Protein AF-D7C7J9-F1 (afdb_monomer)

Nearest PDB structures (foldseek):
  2nsf-assembly1_A  TM=8.627E-01  e=2.960E-06  Corynebacterium glutamicum
  2nsg-assembly1_A  TM=8.590E-01  e=4.377E-06  Corynebacterium glutamicum
  5vrq-assembly1_A-2  TM=4.023E-01  e=9.629E+00  Legionella pneumophila subsp. pneumophila str. Philadelphia 1

Structure (mmCIF, N/CA/C/O backbone):
data_AF-D7C7J9-F1
#
_entry.id   AF-D7C7J9-F1
#
loop_
_atom_site.group_PDB
_atom_site.id
_atom_site.type_symbol
_atom_site.label_atom_id
_atom_site.label_alt_id
_atom_site.label_comp_id
_atom_site.label_asym_id
_atom_site.label_entity_id
_atom_site.label_seq_id
_atom_site.pdbx_PDB_ins_code
_atom_site.Cartn_x
_atom_site.Cartn_y
_atom_site.Cartn_z
_atom_site.occupancy
_atom_site.B_iso_or_equiv
_atom_site.auth_seq_id
_atom_site.auth_comp_id
_atom_site.auth_asym_id
_atom_site.auth_atom_id
_atom_site.pdbx_PDB_model_num
ATOM 1 N N . MET A 1 1 ? 8.720 -6.910 -25.011 1.00 80.75 1 MET A N 1
ATOM 2 C CA . MET A 1 1 ? 10.086 -6.648 -24.508 1.00 80.75 1 MET A CA 1
ATOM 3 C C . MET A 1 1 ? 10.869 -7.947 -24.548 1.00 80.75 1 MET A C 1
ATOM 5 O O . MET A 1 1 ? 10.289 -8.956 -24.161 1.00 80.75 1 MET A O 1
ATOM 9 N N . PRO A 1 2 ? 12.127 -7.941 -25.012 1.00 95.12 2 PRO A N 1
ATOM 10 C CA . PRO A 1 2 ? 13.009 -9.102 -24.898 1.00 95.12 2 PRO A CA 1
ATOM 11 C C . PRO A 1 2 ? 13.192 -9.517 -23.431 1.00 95.12 2 PRO A C 1
ATOM 13 O O . PRO A 1 2 ? 13.269 -8.648 -22.556 1.00 95.12 2 PRO A O 1
ATOM 16 N N . THR A 1 3 ? 13.232 -10.823 -23.157 1.00 94.94 3 THR A N 1
ATOM 17 C CA . THR A 1 3 ? 13.229 -11.384 -21.793 1.00 94.94 3 THR A CA 1
ATOM 18 C C . THR A 1 3 ? 14.372 -10.834 -20.939 1.00 94.94 3 THR A C 1
ATOM 20 O O . THR A 1 3 ? 14.172 -10.448 -19.788 1.00 94.94 3 THR A O 1
ATOM 23 N N . GLU A 1 4 ? 15.556 -10.708 -21.529 1.00 96.81 4 GLU A N 1
ATOM 24 C CA . GLU A 1 4 ? 16.781 -10.215 -20.903 1.00 96.81 4 GLU A CA 1
ATOM 25 C C . GLU A 1 4 ? 16.741 -8.721 -20.550 1.00 96.81 4 GLU A C 1
ATOM 27 O O . GLU A 1 4 ? 17.564 -8.241 -19.771 1.00 96.81 4 GLU A O 1
ATOM 32 N N . ARG A 1 5 ? 15.784 -7.964 -21.100 1.00 97.31 5 ARG A N 1
ATOM 33 C CA . ARG A 1 5 ? 15.654 -6.524 -20.841 1.00 97.31 5 ARG A CA 1
ATOM 34 C C . ARG A 1 5 ? 14.745 -6.207 -19.661 1.00 97.31 5 ARG A C 1
ATOM 36 O O . ARG A 1 5 ? 14.853 -5.111 -19.118 1.00 97.31 5 ARG A O 1
ATOM 43 N N . TRP A 1 6 ? 13.907 -7.142 -19.212 1.00 97.25 6 TRP A N 1
ATOM 44 C CA . TRP A 1 6 ? 13.019 -6.922 -18.065 1.00 97.25 6 TRP A CA 1
ATOM 45 C C . TRP A 1 6 ? 13.733 -6.509 -16.767 1.00 97.25 6 TRP A C 1
ATOM 47 O O . TRP A 1 6 ? 13.209 -5.628 -16.082 1.00 97.25 6 TRP A O 1
ATOM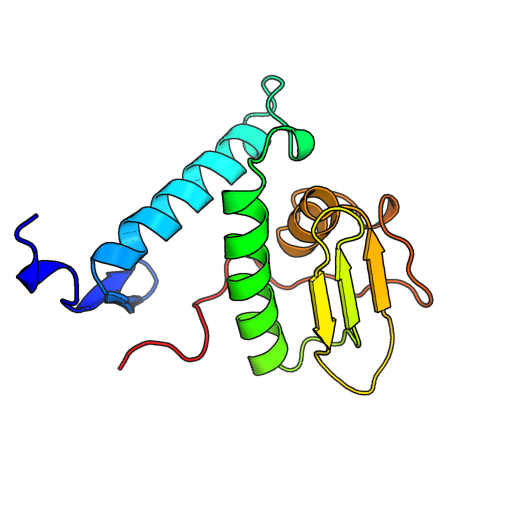 57 N N . PRO A 1 7 ? 14.919 -7.052 -16.424 1.00 96.75 7 PRO A N 1
ATOM 58 C CA . PRO A 1 7 ? 15.663 -6.634 -15.234 1.00 96.75 7 PRO A CA 1
ATOM 59 C C . PRO A 1 7 ? 16.355 -5.266 -15.355 1.00 96.75 7 PRO A C 1
ATOM 61 O O . PRO A 1 7 ? 16.895 -4.778 -14.367 1.00 96.75 7 PRO A O 1
ATOM 64 N N . THR A 1 8 ? 16.376 -4.642 -16.541 1.00 97.19 8 THR A N 1
ATOM 65 C CA . THR A 1 8 ? 17.080 -3.365 -16.755 1.00 97.19 8 THR A CA 1
ATOM 66 C C . THR A 1 8 ? 16.480 -2.272 -15.874 1.00 97.19 8 THR A C 1
ATOM 68 O O . THR A 1 8 ? 15.268 -2.061 -15.901 1.00 97.19 8 THR A O 1
ATOM 71 N N . LEU A 1 9 ? 17.324 -1.559 -15.122 1.00 97.12 9 LEU A N 1
ATOM 72 C CA . LEU A 1 9 ? 16.886 -0.445 -14.286 1.00 97.12 9 LEU A CA 1
ATOM 73 C C . LEU A 1 9 ? 16.497 0.767 -15.140 1.00 97.12 9 LEU A C 1
ATOM 75 O O . LEU A 1 9 ? 17.309 1.287 -15.906 1.00 97.12 9 LEU A O 1
ATOM 79 N N . VAL A 1 10 ? 15.273 1.241 -14.944 1.00 96.25 10 VAL A N 1
ATOM 80 C CA . VAL A 1 10 ? 14.710 2.467 -15.514 1.00 96.25 10 VAL A CA 1
ATOM 81 C C . VAL A 1 10 ? 14.408 3.466 -14.398 1.00 96.25 10 VAL A C 1
ATOM 83 O O . VAL A 1 10 ? 14.315 3.089 -13.230 1.00 96.25 10 VAL A O 1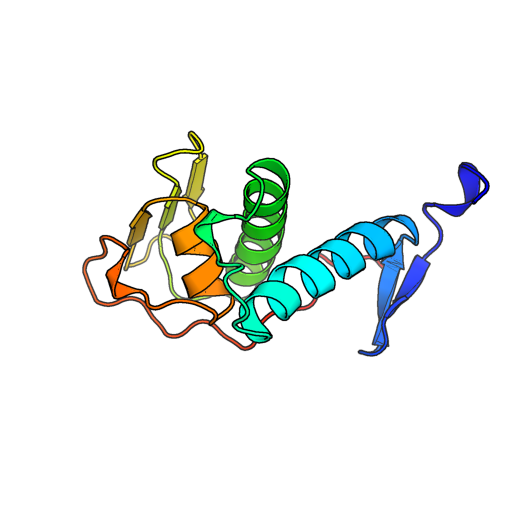
ATOM 86 N N . THR A 1 11 ? 14.266 4.741 -14.749 1.00 95.62 11 THR A N 1
ATOM 87 C CA . THR A 1 11 ? 14.033 5.826 -13.786 1.00 95.62 11 THR A CA 1
ATOM 88 C C . THR A 1 11 ? 12.554 6.200 -13.763 1.00 95.62 11 THR A C 1
ATOM 90 O O . THR A 1 11 ? 11.975 6.532 -14.798 1.00 95.62 11 THR A O 1
ATOM 93 N N . ALA A 1 12 ? 11.934 6.148 -12.585 1.00 93.25 12 ALA A N 1
ATOM 94 C CA . ALA A 1 12 ? 10.593 6.672 -12.367 1.00 93.25 12 ALA A CA 1
ATOM 95 C C . ALA A 1 12 ? 10.593 8.205 -12.456 1.00 93.25 12 ALA A C 1
ATOM 97 O O . ALA A 1 12 ? 11.612 8.850 -12.226 1.00 93.25 12 ALA A O 1
ATOM 98 N N . LEU A 1 13 ? 9.427 8.808 -12.706 1.00 90.81 13 LEU A N 1
ATOM 99 C CA . LEU A 1 13 ? 9.289 10.270 -12.769 1.00 90.81 13 LEU A CA 1
ATOM 100 C C . LEU A 1 13 ? 9.794 10.968 -11.491 1.00 90.81 13 LEU A C 1
ATOM 102 O O . LEU A 1 13 ? 10.385 12.037 -11.562 1.00 90.81 13 LEU A O 1
ATOM 106 N N . ALA A 1 14 ? 9.620 10.327 -10.333 1.00 87.44 14 ALA A N 1
ATOM 107 C CA . ALA A 1 14 ? 10.107 10.804 -9.039 1.00 87.44 14 ALA A CA 1
ATOM 108 C C . ALA A 1 14 ? 11.620 10.569 -8.800 1.00 87.44 14 ALA A C 1
ATOM 110 O O . ALA A 1 14 ? 12.093 10.718 -7.678 1.00 87.44 14 ALA A O 1
ATOM 111 N N . GLY A 1 15 ? 12.381 10.161 -9.821 1.00 91.25 15 GLY A N 1
ATOM 112 C CA . GLY A 1 15 ? 13.848 10.086 -9.807 1.00 91.25 15 GLY A CA 1
ATOM 113 C C . GLY A 1 15 ? 14.464 8.784 -9.280 1.00 91.25 15 GLY A C 1
ATOM 114 O O . GLY A 1 15 ? 15.645 8.539 -9.517 1.00 91.25 15 GLY A O 1
ATOM 115 N N . TRP A 1 16 ? 13.699 7.918 -8.612 1.00 91.69 16 TRP A N 1
ATOM 116 C CA . TRP A 1 16 ? 14.187 6.615 -8.141 1.00 91.69 16 TRP A CA 1
ATOM 117 C C . TRP A 1 16 ? 14.177 5.555 -9.253 1.00 91.69 16 TRP A C 1
ATOM 119 O O . TRP A 1 16 ? 13.438 5.664 -10.234 1.00 91.69 16 TRP A O 1
ATOM 129 N N . ARG A 1 17 ? 15.017 4.523 -9.108 1.00 95.00 17 ARG A N 1
ATOM 130 C CA . ARG A 1 17 ? 15.225 3.483 -10.127 1.00 95.00 17 ARG A CA 1
ATOM 131 C C . ARG A 1 17 ? 14.521 2.181 -9.764 1.00 95.00 17 ARG A C 1
ATOM 133 O O . ARG A 1 17 ? 14.423 1.829 -8.592 1.00 95.00 17 ARG A O 1
ATOM 140 N N . HIS A 1 18 ? 14.064 1.456 -10.780 1.00 95.75 18 HIS A N 1
ATOM 141 C CA . HIS A 1 18 ? 13.487 0.120 -10.636 1.00 95.75 18 HIS A CA 1
ATOM 142 C C . HIS A 1 18 ? 13.650 -0.704 -11.915 1.00 95.75 18 HIS A C 1
ATOM 144 O O . HIS A 1 18 ? 13.797 -0.125 -12.991 1.00 95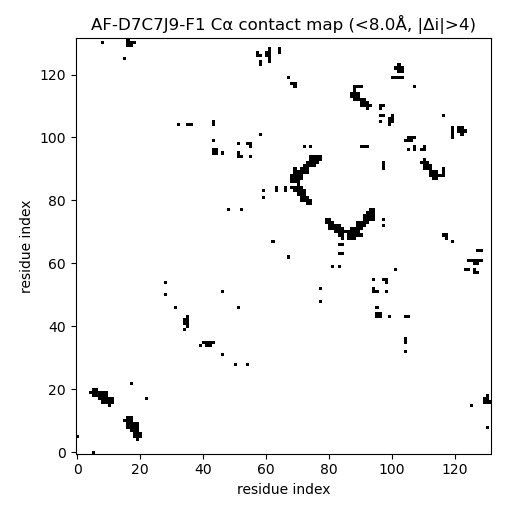.75 18 HIS A O 1
ATOM 150 N N . PRO A 1 19 ? 13.587 -2.042 -11.853 1.00 96.75 19 PRO A N 1
ATOM 151 C CA . PRO A 1 19 ? 13.565 -2.874 -13.046 1.00 96.75 19 PRO A CA 1
ATOM 152 C C . PRO A 1 19 ? 12.385 -2.532 -13.960 1.00 96.75 19 PRO A C 1
ATOM 154 O O . PRO A 1 19 ? 11.291 -2.210 -13.486 1.00 96.75 19 PRO A O 1
ATOM 157 N N . ALA A 1 20 ? 12.571 -2.656 -15.273 1.00 97.38 20 ALA A N 1
ATOM 158 C CA . ALA A 1 20 ? 11.539 -2.364 -16.265 1.00 97.38 20 ALA A CA 1
ATOM 159 C C . ALA A 1 20 ? 10.247 -3.173 -16.044 1.00 97.38 20 ALA A C 1
ATOM 161 O O . ALA A 1 20 ? 9.159 -2.662 -16.311 1.00 97.38 20 ALA A O 1
ATOM 162 N N . TRP A 1 21 ? 10.340 -4.399 -15.512 1.00 96.31 21 TRP A N 1
ATOM 163 C CA . TRP A 1 21 ? 9.160 -5.212 -15.189 1.00 96.31 21 TRP A CA 1
ATOM 164 C C . TRP A 1 21 ? 8.289 -4.587 -14.090 1.00 96.31 21 TRP A C 1
ATOM 166 O O . TRP A 1 21 ? 7.066 -4.719 -14.128 1.00 96.31 21 TRP A O 1
ATOM 176 N N . TYR A 1 22 ? 8.880 -3.833 -13.156 1.00 95.75 22 TYR A N 1
ATOM 177 C CA . TYR A 1 22 ? 8.140 -3.181 -12.071 1.00 95.75 22 TYR A CA 1
ATOM 178 C C . TYR A 1 22 ? 7.252 -2.035 -12.588 1.00 95.75 22 TYR A C 1
ATOM 180 O O . TYR A 1 22 ? 6.266 -1.674 -11.948 1.00 95.75 22 TYR A O 1
ATOM 188 N N . THR A 1 23 ? 7.508 -1.518 -13.798 1.00 96.06 23 THR A N 1
ATOM 189 C CA . THR A 1 23 ? 6.604 -0.569 -14.474 1.00 96.06 23 THR A CA 1
ATOM 190 C C . THR A 1 23 ? 5.191 -1.130 -14.616 1.00 96.06 23 THR A C 1
ATOM 192 O O . THR A 1 23 ? 4.233 -0.382 -14.464 1.00 96.06 23 THR A O 1
ATOM 195 N N . LEU A 1 24 ? 5.040 -2.434 -14.873 1.00 96.44 24 LEU A N 1
ATOM 196 C CA . LEU A 1 24 ? 3.722 -3.057 -15.040 1.00 96.44 24 LEU A CA 1
ATOM 197 C C . LEU A 1 24 ? 2.941 -3.086 -13.725 1.00 96.44 24 LEU A C 1
ATOM 199 O O . LEU A 1 24 ? 1.748 -2.799 -13.699 1.00 96.44 24 LEU A O 1
ATOM 203 N N . HIS A 1 25 ? 3.633 -3.366 -12.625 1.00 96.00 25 HIS A N 1
ATOM 204 C CA . HIS A 1 25 ? 3.073 -3.292 -11.283 1.00 96.00 25 HIS A CA 1
ATOM 205 C C . HIS A 1 25 ? 2.622 -1.871 -10.928 1.00 96.00 25 HIS A C 1
ATOM 207 O O . HIS A 1 25 ? 1.511 -1.676 -10.435 1.00 96.00 25 HIS A O 1
ATOM 213 N N . ARG A 1 26 ? 3.447 -0.868 -11.252 1.00 95.56 26 ARG A N 1
ATOM 214 C CA . ARG A 1 26 ? 3.081 0.545 -11.093 1.00 95.56 26 ARG A CA 1
ATOM 215 C C . ARG A 1 26 ? 1.877 0.916 -11.956 1.00 95.56 26 ARG A C 1
ATOM 217 O O . ARG A 1 26 ? 0.926 1.467 -11.431 1.00 95.56 26 ARG A O 1
ATOM 224 N N . ALA A 1 27 ? 1.870 0.559 -13.239 1.00 96.94 27 ALA A N 1
ATOM 225 C CA . ALA A 1 27 ? 0.753 0.850 -14.138 1.00 96.94 27 ALA A CA 1
ATOM 226 C C . ALA A 1 27 ? -0.560 0.212 -13.657 1.00 96.94 27 ALA A C 1
ATOM 228 O O . ALA A 1 27 ? -1.596 0.868 -13.667 1.00 96.94 27 ALA A O 1
ATOM 229 N N . ARG A 1 28 ? -0.513 -1.039 -13.177 1.00 98.00 28 ARG A N 1
ATOM 230 C CA . ARG A 1 28 ? -1.674 -1.692 -12.561 1.00 98.00 28 ARG A CA 1
ATOM 231 C C . ARG A 1 28 ? -2.172 -0.902 -11.355 1.00 98.00 28 ARG A C 1
ATOM 233 O O . ARG A 1 28 ? -3.360 -0.635 -11.276 1.00 98.00 28 ARG A O 1
ATOM 240 N N . ARG A 1 29 ? -1.273 -0.495 -10.454 1.00 97.56 29 ARG A N 1
ATOM 241 C CA . ARG A 1 29 ? -1.612 0.340 -9.295 1.00 97.56 29 ARG A CA 1
ATOM 242 C C . ARG A 1 29 ? -2.336 1.623 -9.702 1.00 97.56 29 ARG A C 1
ATOM 244 O O . ARG A 1 29 ? -3.410 1.873 -9.174 1.00 97.56 29 ARG A O 1
ATOM 251 N N . GLU A 1 30 ? -1.778 2.372 -10.654 1.00 96.88 30 GLU A N 1
ATOM 252 C CA . GLU A 1 30 ? -2.380 3.617 -11.156 1.00 96.88 30 GLU A CA 1
ATOM 253 C C . GLU A 1 30 ? -3.800 3.378 -11.682 1.00 96.88 30 GLU A C 1
ATOM 255 O O . GLU A 1 30 ? -4.721 4.103 -11.317 1.00 96.88 30 GLU A O 1
ATOM 260 N N . LEU A 1 31 ? -4.000 2.337 -12.500 1.00 97.94 31 LEU A N 1
ATOM 261 C CA . LEU A 1 31 ? -5.318 2.004 -13.045 1.00 97.94 31 LEU A CA 1
ATOM 262 C C . LEU A 1 31 ? -6.315 1.637 -11.942 1.00 97.94 31 LEU A C 1
ATOM 264 O O . LEU A 1 31 ? -7.414 2.181 -11.906 1.00 97.94 31 LEU A O 1
ATOM 268 N N . GLU A 1 32 ? -5.928 0.741 -11.036 1.00 98.12 32 GLU A N 1
ATOM 269 C CA . GLU A 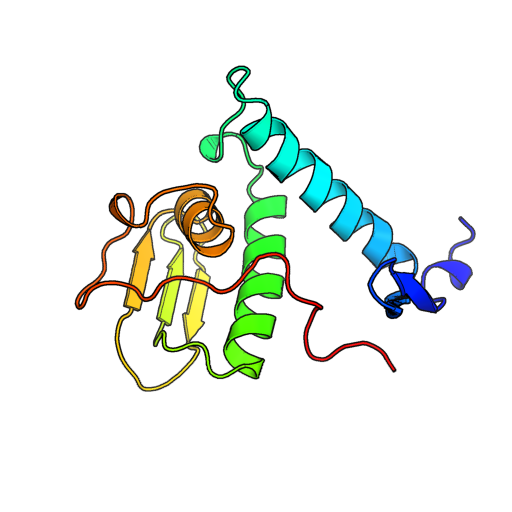1 32 ? -6.791 0.243 -9.963 1.00 98.12 32 GLU A CA 1
ATOM 270 C C . GLU A 1 32 ? -7.215 1.360 -9.003 1.00 98.12 32 GLU A C 1
ATOM 272 O O . GLU A 1 32 ? -8.371 1.403 -8.582 1.00 98.12 32 GLU A O 1
ATOM 277 N N . T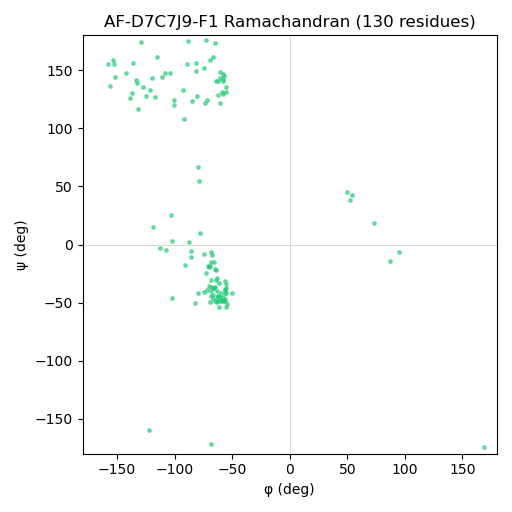HR A 1 33 ? -6.309 2.282 -8.657 1.00 97.50 33 THR A N 1
ATOM 278 C CA . THR A 1 33 ? -6.650 3.398 -7.767 1.00 97.50 33 THR A CA 1
ATOM 279 C C . THR A 1 33 ? -7.383 4.514 -8.484 1.00 97.50 33 THR A C 1
ATOM 281 O O . THR A 1 33 ? -8.368 5.014 -7.953 1.00 97.50 33 THR A O 1
ATOM 284 N N . HIS A 1 34 ? -6.978 4.882 -9.699 1.00 97.69 34 HIS A N 1
ATOM 285 C CA . HIS A 1 34 ? -7.653 5.966 -10.405 1.00 97.69 34 HIS A CA 1
ATOM 286 C C . HIS A 1 34 ? -9.030 5.577 -10.920 1.00 97.69 34 HIS A C 1
ATOM 288 O O . HIS A 1 34 ? -9.888 6.442 -11.051 1.00 97.69 34 HIS A O 1
ATOM 294 N N . HIS A 1 35 ? -9.296 4.291 -11.143 1.00 98.06 35 HIS A N 1
ATOM 295 C CA . HIS A 1 35 ? -10.654 3.854 -11.437 1.00 98.06 35 HIS A CA 1
ATOM 296 C C . HIS A 1 35 ? -11.588 4.047 -10.231 1.00 98.06 35 HIS A C 1
ATOM 298 O O . HIS A 1 35 ? -12.721 4.491 -10.415 1.00 98.06 35 HIS A O 1
ATOM 304 N N . VAL A 1 36 ? -11.095 3.815 -9.005 1.00 98.25 36 VAL A N 1
ATOM 305 C CA . VAL A 1 36 ? -11.815 4.186 -7.773 1.00 98.25 36 VAL A CA 1
ATOM 306 C C . VAL A 1 36 ? -11.982 5.705 -7.692 1.00 98.25 36 VAL A C 1
ATOM 308 O O . VAL A 1 36 ? -13.085 6.186 -7.442 1.00 98.25 36 VAL A O 1
ATOM 311 N N . ASP A 1 37 ? -10.918 6.467 -7.966 1.00 97.94 37 ASP A N 1
ATOM 312 C CA . ASP A 1 37 ? -10.935 7.935 -7.883 1.00 97.94 37 ASP A CA 1
ATOM 313 C C . ASP A 1 37 ? -11.921 8.578 -8.885 1.00 97.94 37 ASP A C 1
ATOM 315 O O . ASP A 1 37 ? -12.486 9.635 -8.603 1.00 97.94 37 ASP A O 1
ATOM 319 N N . LEU A 1 38 ? -12.175 7.940 -10.037 1.00 98.00 38 LEU A N 1
ATOM 320 C CA . LEU A 1 38 ? -13.186 8.387 -11.005 1.00 98.00 38 LEU A CA 1
ATOM 321 C C . LEU A 1 38 ? -14.616 8.330 -10.443 1.00 98.00 38 LEU A C 1
ATOM 323 O O . LEU A 1 38 ? -15.486 9.035 -10.952 1.00 98.00 38 LEU A O 1
ATOM 327 N N . ASN A 1 39 ? -14.861 7.517 -9.409 1.00 96.75 39 ASN A N 1
ATOM 328 C CA . ASN A 1 39 ? -16.152 7.389 -8.732 1.00 96.75 39 ASN A CA 1
ATOM 329 C C . ASN A 1 39 ? -17.322 7.063 -9.689 1.00 96.75 39 ASN A C 1
ATOM 331 O O . ASN A 1 39 ? -18.416 7.618 -9.589 1.00 96.75 39 ASN A O 1
ATOM 335 N N . LEU A 1 40 ? -17.084 6.152 -10.639 1.00 97.50 40 LEU A N 1
ATOM 336 C CA . LEU A 1 40 ? -18.066 5.706 -11.642 1.00 97.50 40 LEU A CA 1
ATOM 337 C C . LEU A 1 40 ? -18.657 4.319 -11.326 1.00 97.50 40 LEU A C 1
ATOM 339 O O . LEU A 1 40 ? -19.089 3.602 -12.225 1.00 97.50 40 LEU A O 1
ATOM 343 N N . GLY A 1 41 ? -18.661 3.933 -10.048 1.00 97.31 41 GLY A N 1
ATOM 344 C CA . GLY A 1 41 ? -19.169 2.640 -9.576 1.00 97.31 41 GLY A CA 1
ATOM 345 C C . GLY A 1 41 ? -18.108 1.548 -9.417 1.00 97.31 41 GLY A C 1
ATOM 346 O O . GLY A 1 41 ? -18.426 0.507 -8.858 1.00 97.31 41 GLY A O 1
ATOM 347 N N . TYR A 1 42 ? -16.862 1.790 -9.838 1.00 98.00 42 TYR A N 1
ATOM 348 C CA . TYR A 1 42 ? -15.719 0.959 -9.455 1.00 98.00 42 TYR A CA 1
ATOM 349 C C . TYR A 1 42 ? -15.231 1.358 -8.063 1.00 98.00 42 TYR A C 1
ATOM 351 O O . TYR A 1 42 ? -14.971 2.533 -7.799 1.00 98.00 42 TYR A O 1
ATOM 359 N N . THR A 1 43 ? -15.111 0.388 -7.169 1.00 97.81 43 THR A N 1
ATOM 360 C CA . THR A 1 43 ? -14.792 0.597 -5.758 1.00 97.81 43 THR A CA 1
ATOM 361 C C . THR A 1 43 ? -13.641 -0.300 -5.320 1.00 97.81 43 THR A C 1
ATOM 363 O O . THR A 1 43 ? -13.163 -1.166 -6.049 1.00 97.81 43 THR A O 1
ATOM 366 N N . THR A 1 44 ? -13.186 -0.120 -4.082 1.00 98.00 44 THR A N 1
ATOM 367 C CA . THR A 1 44 ? -12.114 -0.956 -3.535 1.00 98.00 44 THR A CA 1
ATOM 368 C C . THR A 1 44 ? -12.534 -2.419 -3.386 1.00 98.00 44 THR A C 1
ATOM 370 O O . THR A 1 44 ? -11.664 -3.280 -3.382 1.00 98.00 44 THR A O 1
ATOM 373 N N . THR A 1 45 ? -13.835 -2.739 -3.325 1.00 97.69 45 THR A N 1
ATOM 374 C CA . THR A 1 45 ? -14.303 -4.138 -3.306 1.00 97.69 45 THR A CA 1
ATOM 375 C C . THR A 1 45 ? -14.119 -4.844 -4.648 1.00 97.69 45 THR A C 1
ATOM 377 O O . THR A 1 45 ? -14.136 -6.070 -4.689 1.00 97.69 45 THR A O 1
ATOM 380 N N . ASP A 1 46 ? -13.935 -4.086 -5.732 1.00 98.38 46 ASP A N 1
ATOM 381 C CA . ASP A 1 46 ? -13.720 -4.616 -7.082 1.00 98.38 46 ASP A CA 1
ATOM 382 C C . ASP A 1 46 ? -12.244 -4.948 -7.352 1.00 98.38 46 ASP A C 1
ATOM 384 O O . ASP A 1 46 ? -11.912 -5.625 -8.329 1.00 98.38 46 ASP A O 1
ATOM 388 N N . TRP A 1 47 ? -11.340 -4.520 -6.465 1.00 98.56 47 TRP A N 1
ATOM 389 C CA . TRP A 1 47 ? -9.931 -4.868 -6.550 1.00 98.56 47 TRP A CA 1
ATOM 390 C C . TRP A 1 47 ? -9.728 -6.378 -6.470 1.00 98.56 47 TRP A C 1
ATOM 392 O O . TRP A 1 47 ? -10.033 -7.033 -5.475 1.00 98.56 47 TRP A O 1
ATOM 402 N N . SER A 1 48 ? -9.107 -6.929 -7.510 1.00 98.06 48 SER A N 1
ATOM 403 C CA . SER A 1 48 ? -8.749 -8.347 -7.530 1.00 98.06 48 SER A CA 1
ATOM 404 C C . SER A 1 48 ? -7.838 -8.741 -6.356 1.00 98.06 48 SER A C 1
ATOM 406 O O . SER A 1 48 ? -6.884 -8.037 -6.017 1.00 98.06 48 SER A O 1
ATOM 408 N N . THR A 1 49 ? -8.048 -9.936 -5.801 1.00 98.12 49 THR A N 1
ATOM 409 C CA . THR A 1 49 ? -7.242 -10.497 -4.700 1.00 98.12 49 THR A CA 1
ATOM 410 C C . THR A 1 49 ? -5.735 -10.434 -4.966 1.00 98.12 49 THR A C 1
ATOM 412 O O . THR A 1 49 ? -4.956 -10.073 -4.087 1.00 98.12 49 THR A O 1
ATOM 415 N N . SER A 1 50 ? -5.302 -10.729 -6.198 1.00 97.75 50 SER A N 1
ATOM 416 C CA . SER A 1 50 ? -3.879 -10.696 -6.564 1.00 97.75 50 SER A CA 1
ATOM 417 C C . SER A 1 50 ? -3.288 -9.284 -6.572 1.00 97.75 50 SER A C 1
ATOM 419 O O . SER A 1 50 ? -2.101 -9.123 -6.296 1.00 97.75 50 SER A O 1
ATOM 421 N N . TYR A 1 51 ? -4.094 -8.262 -6.881 1.00 98.25 51 TYR A N 1
ATOM 422 C CA . TYR A 1 51 ? -3.674 -6.868 -6.761 1.00 98.25 51 TYR A CA 1
ATOM 423 C C . TYR A 1 51 ? -3.525 -6.485 -5.291 1.00 98.25 51 TYR A C 1
ATOM 425 O O . TYR A 1 51 ? -2.474 -5.975 -4.906 1.00 98.25 51 TYR A O 1
ATOM 433 N N . VAL A 1 52 ? -4.545 -6.786 -4.479 1.00 98.50 52 VAL A N 1
ATOM 434 C CA . VAL A 1 52 ? -4.578 -6.444 -3.052 1.00 98.50 52 VAL A CA 1
ATOM 435 C C . VAL A 1 52 ? -3.389 -7.053 -2.315 1.00 98.50 52 VAL A C 1
ATOM 437 O O . VAL A 1 52 ? -2.680 -6.334 -1.619 1.00 98.50 52 VAL A O 1
ATOM 440 N N . ILE A 1 53 ? -3.121 -8.347 -2.522 1.00 98.12 53 ILE A N 1
ATOM 441 C CA . ILE A 1 53 ? -1.976 -9.041 -1.917 1.00 98.12 53 ILE A CA 1
ATOM 442 C C . ILE A 1 53 ? -0.662 -8.333 -2.257 1.00 98.12 53 ILE A C 1
ATOM 444 O O . ILE A 1 53 ? 0.093 -7.965 -1.361 1.00 98.12 53 ILE A O 1
ATOM 448 N N . TRP A 1 54 ? -0.402 -8.117 -3.550 1.00 97.19 54 TRP A N 1
ATOM 449 C CA . TRP A 1 54 ? 0.846 -7.501 -3.993 1.00 97.19 54 TRP A CA 1
ATOM 450 C C . TRP A 1 54 ? 1.003 -6.072 -3.455 1.00 97.19 54 TRP A C 1
ATOM 452 O O . TRP A 1 54 ? 2.079 -5.693 -2.991 1.00 97.19 54 TRP A O 1
ATOM 462 N N . ALA A 1 55 ? -0.061 -5.270 -3.515 1.00 97.75 55 ALA A N 1
ATOM 463 C CA . ALA A 1 55 ? -0.019 -3.881 -3.086 1.00 97.75 55 ALA A CA 1
ATOM 464 C C . ALA A 1 55 ? 0.124 -3.751 -1.561 1.00 97.75 55 ALA A C 1
ATOM 466 O O . ALA A 1 55 ? 0.830 -2.845 -1.113 1.00 97.75 55 ALA A O 1
ATOM 467 N N . LEU A 1 56 ? -0.488 -4.647 -0.776 1.00 98.00 56 LEU A N 1
ATOM 468 C CA . LEU A 1 56 ? -0.280 -4.719 0.673 1.00 98.00 56 LEU A CA 1
ATOM 469 C C . LEU A 1 56 ? 1.160 -5.104 1.006 1.00 98.00 56 LEU A C 1
ATOM 471 O O . LEU A 1 56 ? 1.785 -4.390 1.782 1.00 98.00 56 LEU A O 1
ATOM 475 N N . ASP A 1 57 ? 1.709 -6.155 0.389 1.00 96.62 57 ASP A N 1
ATOM 476 C CA . ASP A 1 57 ? 3.093 -6.580 0.637 1.00 96.62 57 ASP A CA 1
ATOM 477 C C . ASP A 1 57 ? 4.091 -5.433 0.380 1.00 96.62 57 ASP A C 1
ATOM 479 O O . ASP A 1 57 ? 4.918 -5.117 1.236 1.00 96.62 57 ASP A O 1
ATOM 483 N N . ASP A 1 58 ? 3.971 -4.759 -0.769 1.00 95.81 58 ASP A N 1
ATOM 484 C CA . ASP A 1 58 ? 4.845 -3.643 -1.159 1.00 95.81 58 ASP A CA 1
ATOM 485 C C . ASP A 1 58 ? 4.666 -2.412 -0.250 1.00 95.81 58 ASP A C 1
ATOM 487 O O . ASP A 1 58 ? 5.646 -1.807 0.197 1.00 95.81 58 ASP A O 1
ATOM 491 N N . THR A 1 59 ? 3.417 -2.059 0.076 1.00 97.12 59 THR A N 1
ATOM 492 C CA . THR A 1 59 ? 3.110 -0.911 0.944 1.00 97.12 59 THR A CA 1
ATOM 493 C C . THR A 1 59 ? 3.602 -1.155 2.366 1.00 97.12 59 THR A C 1
ATOM 495 O O . THR A 1 59 ? 4.252 -0.286 2.945 1.00 97.12 59 THR A O 1
ATOM 498 N N . ILE A 1 60 ? 3.333 -2.333 2.929 1.00 96.81 60 ILE A N 1
ATOM 499 C CA . ILE A 1 60 ? 3.676 -2.654 4.314 1.00 96.81 60 ILE A CA 1
ATOM 500 C C . ILE A 1 60 ? 5.191 -2.747 4.482 1.00 96.81 60 ILE A C 1
ATOM 502 O O . ILE A 1 60 ? 5.711 -2.120 5.398 1.00 96.81 60 ILE A O 1
ATOM 506 N N . ALA A 1 61 ? 5.916 -3.405 3.568 1.00 95.19 61 ALA A N 1
ATOM 507 C CA . ALA A 1 61 ? 7.382 -3.422 3.601 1.00 95.19 61 ALA A CA 1
ATOM 508 C C . ALA A 1 61 ? 7.973 -1.998 3.607 1.00 95.19 61 ALA A C 1
ATOM 510 O O . ALA A 1 61 ? 8.884 -1.677 4.375 1.00 95.19 61 ALA A O 1
ATOM 511 N N . THR A 1 62 ? 7.393 -1.113 2.796 1.00 94.88 62 THR A N 1
ATOM 512 C CA . THR A 1 62 ? 7.811 0.287 2.674 1.00 94.88 62 THR A CA 1
ATOM 513 C C . THR A 1 62 ? 7.525 1.105 3.938 1.00 94.88 62 THR A C 1
ATOM 515 O O . THR A 1 62 ? 8.327 1.974 4.298 1.00 94.88 62 THR A O 1
ATOM 518 N N . LEU A 1 63 ? 6.409 0.830 4.619 1.00 95.31 63 LEU A N 1
ATOM 519 C CA . LEU A 1 63 ? 6.033 1.452 5.890 1.00 95.31 63 LEU A CA 1
ATOM 520 C C . LEU A 1 63 ? 6.863 0.923 7.064 1.00 95.31 63 LEU A C 1
ATOM 522 O O . LEU A 1 63 ? 7.303 1.723 7.888 1.00 95.31 63 LEU A O 1
ATOM 526 N N . THR A 1 64 ? 7.138 -0.385 7.108 1.00 94.81 64 THR A N 1
ATOM 527 C CA . THR A 1 64 ? 8.040 -1.000 8.094 1.00 94.81 64 THR A CA 1
ATOM 528 C C . THR A 1 64 ? 9.425 -0.368 8.021 1.00 94.81 64 THR A C 1
ATOM 530 O O . THR A 1 64 ? 9.971 0.026 9.042 1.00 94.81 64 THR A O 1
ATOM 533 N N . ALA A 1 65 ? 9.969 -0.176 6.816 1.00 93.88 65 ALA A N 1
ATOM 534 C CA . ALA A 1 65 ? 11.277 0.456 6.633 1.00 93.88 65 ALA A CA 1
ATOM 535 C C . ALA A 1 65 ? 11.324 1.956 7.000 1.00 93.88 65 ALA A C 1
ATOM 537 O O . ALA A 1 65 ? 12.393 2.562 6.950 1.00 93.88 65 ALA A O 1
ATOM 538 N N . ARG A 1 66 ? 10.176 2.571 7.307 1.00 93.06 66 ARG A N 1
ATOM 539 C CA . ARG A 1 66 ? 10.037 3.984 7.700 1.00 93.06 66 ARG A CA 1
ATOM 540 C C . ARG A 1 66 ? 9.466 4.145 9.107 1.00 93.06 66 ARG A C 1
ATOM 542 O O . ARG A 1 66 ? 8.993 5.231 9.433 1.00 93.06 66 ARG A O 1
ATOM 549 N N . ASP A 1 67 ? 9.462 3.072 9.896 1.00 94.00 67 ASP A N 1
ATOM 550 C CA . ASP A 1 67 ? 8.971 3.063 11.275 1.00 94.00 67 ASP A CA 1
ATOM 551 C C . ASP A 1 67 ? 7.547 3.635 11.412 1.00 94.00 67 ASP A C 1
ATOM 553 O O . ASP A 1 67 ? 7.223 4.348 12.366 1.00 94.00 67 ASP A O 1
ATOM 557 N N . PHE A 1 68 ? 6.673 3.349 10.436 1.00 94.19 68 PHE A N 1
ATOM 558 C CA . PHE A 1 68 ? 5.274 3.770 10.511 1.00 94.19 68 PHE A CA 1
ATOM 559 C C . PHE A 1 68 ? 4.626 3.193 11.788 1.00 94.19 68 PHE A C 1
ATOM 561 O O . PHE A 1 68 ? 4.743 1.987 12.019 1.00 94.19 68 PHE A O 1
ATOM 568 N N . PRO A 1 69 ? 3.941 4.007 12.621 1.00 93.94 69 PRO A N 1
ATOM 569 C CA . PRO A 1 69 ? 3.559 3.622 13.981 1.00 93.94 69 PRO A CA 1
ATOM 570 C C . PRO A 1 69 ? 2.312 2.723 14.017 1.00 93.94 69 PRO A C 1
ATOM 572 O O . PRO A 1 69 ? 1.253 3.110 14.507 1.00 93.94 69 PRO A O 1
ATOM 575 N N . ILE A 1 70 ? 2.440 1.508 13.493 1.00 94.56 70 ILE A N 1
ATOM 576 C CA . ILE A 1 70 ? 1.454 0.432 13.580 1.00 94.56 70 ILE A CA 1
ATOM 577 C C . ILE A 1 70 ? 2.171 -0.859 13.972 1.00 94.56 70 ILE A C 1
ATOM 579 O O . ILE A 1 70 ? 3.283 -1.132 13.532 1.00 94.56 70 ILE A O 1
ATOM 583 N N . ALA A 1 71 ? 1.529 -1.660 14.809 1.00 95.50 71 ALA A N 1
ATOM 584 C CA . ALA A 1 71 ? 2.102 -2.885 15.336 1.00 95.50 71 ALA A CA 1
ATOM 585 C C . ALA A 1 71 ? 1.957 -4.048 14.359 1.00 95.50 71 ALA A C 1
ATOM 587 O O . ALA A 1 71 ? 2.909 -4.768 14.049 1.00 95.50 71 ALA A O 1
ATOM 588 N N . ARG A 1 72 ? 0.724 -4.232 13.883 1.00 96.44 72 ARG A N 1
ATOM 589 C CA . ARG A 1 72 ? 0.310 -5.392 13.104 1.00 96.44 72 ARG A CA 1
ATOM 590 C C . ARG A 1 72 ? -0.832 -5.031 12.168 1.00 96.44 72 ARG A C 1
ATOM 592 O O . ARG A 1 72 ? -1.712 -4.251 12.527 1.00 96.44 72 ARG A O 1
ATOM 599 N N . ILE A 1 73 ? -0.824 -5.639 10.992 1.00 97.88 73 ILE A N 1
ATOM 600 C CA . ILE A 1 73 ? -1.925 -5.612 10.034 1.00 97.88 73 ILE A CA 1
ATOM 601 C C . ILE A 1 73 ? -2.355 -7.059 9.780 1.00 97.88 73 ILE A C 1
ATOM 603 O O . ILE A 1 73 ? -1.501 -7.914 9.560 1.00 97.88 73 ILE A O 1
ATOM 607 N N . GLU A 1 74 ? -3.653 -7.347 9.814 1.00 98.19 74 GLU A N 1
ATOM 608 C CA . GLU A 1 74 ? -4.208 -8.686 9.582 1.00 98.19 74 GLU A CA 1
ATOM 609 C C . GLU A 1 74 ? -5.364 -8.635 8.577 1.00 98.19 74 GLU A C 1
ATOM 611 O O . GLU A 1 74 ? -6.397 -8.013 8.833 1.00 98.19 74 GLU A O 1
ATOM 616 N N . ALA A 1 75 ? -5.175 -9.295 7.431 1.00 98.31 75 ALA A N 1
ATOM 617 C CA . ALA A 1 75 ? -6.165 -9.409 6.370 1.00 98.31 75 ALA A CA 1
ATOM 618 C C . ALA A 1 75 ? -7.008 -10.678 6.560 1.00 98.31 75 ALA A C 1
ATOM 620 O O . ALA A 1 75 ? -6.534 -11.792 6.324 1.00 98.31 75 ALA A O 1
ATOM 621 N N . THR A 1 76 ? -8.266 -10.505 6.965 1.00 97.69 76 THR A N 1
ATOM 622 C CA . THR A 1 76 ? -9.150 -11.601 7.406 1.00 97.69 76 THR A CA 1
ATOM 623 C C . THR A 1 76 ? -9.606 -12.536 6.283 1.00 97.69 76 THR A C 1
ATOM 625 O O . THR A 1 76 ? -10.064 -13.641 6.546 1.00 97.69 76 THR A O 1
ATOM 628 N N . ASP A 1 77 ? -9.517 -12.086 5.034 1.00 97.56 77 ASP A N 1
ATOM 629 C CA . ASP A 1 77 ? -9.938 -12.782 3.811 1.00 97.56 77 ASP A CA 1
ATOM 630 C C . ASP A 1 77 ? -8.758 -13.294 2.966 1.00 97.56 77 ASP A C 1
ATOM 632 O O . ASP A 1 77 ? -8.973 -13.965 1.957 1.00 97.56 77 ASP A O 1
ATOM 636 N N . LEU A 1 78 ? -7.516 -12.984 3.361 1.00 96.50 78 LEU A N 1
ATOM 637 C CA . LEU A 1 78 ? -6.310 -13.322 2.596 1.00 96.50 78 LEU A CA 1
ATOM 638 C C . LEU A 1 78 ? -5.405 -14.352 3.278 1.00 96.50 78 LEU A C 1
ATOM 640 O O . LEU A 1 78 ? -4.385 -14.702 2.688 1.00 96.50 78 LEU A O 1
ATOM 644 N N . ASP A 1 79 ? -5.741 -14.799 4.494 1.00 94.00 79 ASP A N 1
ATOM 645 C CA . ASP A 1 79 ? -4.860 -15.611 5.353 1.00 94.00 79 ASP A CA 1
ATOM 646 C C . ASP A 1 79 ? -3.456 -14.986 5.477 1.00 94.00 79 ASP A C 1
ATOM 648 O O . ASP A 1 79 ? -2.415 -15.618 5.287 1.00 94.00 79 ASP A O 1
ATOM 652 N N . ARG A 1 80 ? -3.426 -13.665 5.706 1.00 96.75 80 ARG A N 1
ATOM 653 C CA . ARG A 1 80 ? -2.188 -12.884 5.782 1.00 96.75 80 ARG A CA 1
ATOM 654 C C . ARG A 1 80 ? -2.176 -11.976 6.990 1.00 96.75 80 ARG A C 1
ATOM 656 O O . ARG A 1 80 ? -3.148 -11.287 7.290 1.00 96.75 80 ARG A O 1
ATOM 663 N N . SER A 1 81 ? -1.019 -11.911 7.635 1.00 97.06 81 SER A N 1
ATOM 664 C CA . SER A 1 81 ? -0.738 -10.893 8.633 1.00 97.06 81 SER A CA 1
ATOM 665 C C . SER A 1 81 ? 0.709 -10.433 8.539 1.00 97.06 81 SER A C 1
ATOM 667 O O . SER A 1 81 ? 1.599 -11.207 8.189 1.00 97.06 81 SER A O 1
ATOM 669 N N . TRP A 1 82 ? 0.929 -9.164 8.855 1.00 97.00 82 TRP A N 1
ATOM 670 C CA . TRP A 1 82 ? 2.231 -8.520 8.843 1.00 97.00 82 TRP A CA 1
ATOM 671 C C . TRP A 1 82 ? 2.474 -7.909 10.217 1.00 97.00 82 TRP A C 1
ATOM 673 O O . TRP A 1 82 ? 1.644 -7.146 10.708 1.00 97.00 82 TRP A O 1
ATOM 683 N N . THR A 1 83 ? 3.611 -8.228 10.826 1.00 95.50 83 THR A N 1
ATOM 684 C CA . THR A 1 83 ? 4.078 -7.595 12.065 1.00 95.50 83 THR A CA 1
ATOM 685 C C . THR A 1 83 ? 5.121 -6.553 11.693 1.00 95.50 83 THR A C 1
ATOM 687 O O . THR A 1 83 ? 6.128 -6.894 11.078 1.00 95.50 83 THR A O 1
ATOM 690 N N . LEU A 1 84 ? 4.869 -5.290 12.035 1.00 92.81 84 LEU A N 1
ATOM 691 C CA . LEU A 1 84 ? 5.721 -4.167 11.646 1.00 92.81 84 LEU A CA 1
ATOM 692 C C . LEU A 1 84 ? 6.613 -3.725 12.808 1.00 92.81 84 LEU A C 1
ATOM 694 O O . LEU A 1 84 ? 7.810 -3.537 12.615 1.00 92.81 84 LEU A O 1
ATOM 698 N N . ALA A 1 85 ? 6.043 -3.587 14.006 1.00 86.94 85 ALA A N 1
ATOM 699 C CA . ALA A 1 85 ? 6.757 -3.140 15.196 1.00 86.94 85 ALA A CA 1
ATOM 700 C C . ALA A 1 85 ? 6.108 -3.699 16.477 1.00 86.94 85 ALA A C 1
ATOM 702 O O . ALA A 1 85 ? 4.909 -3.984 16.489 1.00 86.94 85 ALA A O 1
ATOM 703 N N . PRO A 1 86 ? 6.850 -3.831 17.588 1.00 84.38 86 PRO A N 1
ATOM 704 C CA . PRO A 1 86 ? 6.294 -4.222 18.884 1.00 84.38 86 PRO A CA 1
ATOM 705 C C . PRO A 1 86 ? 5.609 -3.026 19.578 1.00 84.38 86 PRO A C 1
ATOM 707 O O . PRO A 1 86 ? 5.961 -2.652 20.695 1.00 84.38 86 PRO A O 1
ATOM 710 N N . THR A 1 87 ? 4.670 -2.377 18.891 1.00 82.88 87 THR A N 1
ATOM 711 C CA . THR A 1 87 ? 3.972 -1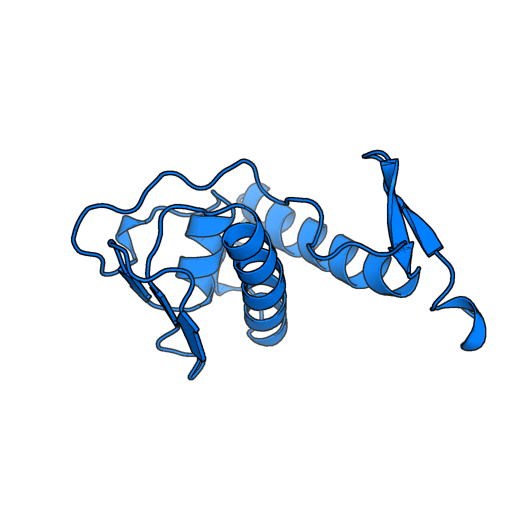.163 19.347 1.00 82.88 87 THR A CA 1
ATOM 712 C C . THR A 1 87 ? 2.455 -1.394 19.385 1.00 82.88 87 THR A C 1
ATOM 714 O O . THR A 1 87 ? 1.994 -2.530 19.461 1.00 82.88 87 THR A O 1
ATOM 717 N N . VAL A 1 88 ? 1.662 -0.324 19.365 1.00 85.38 88 VAL A N 1
ATOM 718 C CA . VAL A 1 88 ? 0.213 -0.303 19.110 1.00 85.38 88 VAL A CA 1
ATOM 719 C C . VAL A 1 88 ? -0.061 0.866 18.156 1.00 85.38 88 VAL A C 1
ATOM 721 O O . VAL A 1 88 ? 0.741 1.805 18.147 1.00 85.38 88 VAL A O 1
ATOM 724 N N . PRO A 1 89 ? -1.156 0.876 17.373 1.00 94.25 89 PRO A N 1
ATOM 725 C CA . PRO A 1 89 ? -2.283 -0.071 17.313 1.00 94.25 89 PRO A CA 1
ATOM 726 C C . PRO A 1 89 ? -2.071 -1.254 16.357 1.00 94.25 89 PRO A C 1
ATOM 728 O O . PRO A 1 89 ? -1.091 -1.296 15.622 1.00 94.25 89 PRO A O 1
ATOM 731 N N . ALA A 1 90 ? -3.013 -2.200 16.334 1.00 95.19 90 ALA A N 1
ATOM 732 C CA . ALA A 1 90 ? -3.149 -3.199 15.270 1.00 95.19 90 ALA A CA 1
ATOM 733 C C . ALA A 1 90 ? -4.386 -2.896 14.406 1.00 95.19 90 ALA A C 1
ATOM 735 O O . ALA A 1 90 ? -5.380 -2.382 14.920 1.00 95.19 90 ALA A O 1
ATOM 736 N N . ALA A 1 91 ? -4.331 -3.221 13.114 1.00 97.12 91 ALA A N 1
ATOM 737 C CA . ALA A 1 91 ? -5.451 -3.090 12.182 1.00 97.12 91 ALA A CA 1
ATOM 738 C C . ALA A 1 91 ? -5.867 -4.466 11.650 1.00 97.12 91 ALA A C 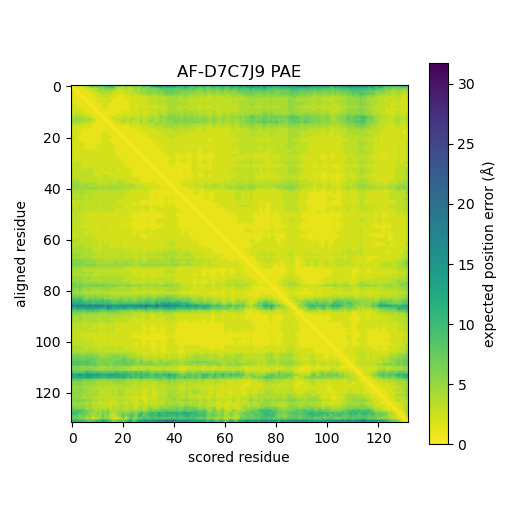1
ATOM 740 O O . ALA A 1 91 ? -5.036 -5.193 11.111 1.00 97.12 91 ALA A O 1
ATOM 741 N N . THR A 1 92 ? -7.149 -4.807 11.767 1.00 98.00 92 THR A N 1
ATOM 742 C CA . THR A 1 92 ? -7.707 -6.069 11.257 1.00 98.00 92 THR A CA 1
ATOM 743 C C . THR A 1 92 ? -8.919 -5.796 10.372 1.00 98.00 92 THR A C 1
ATOM 745 O O . THR A 1 92 ? -9.772 -4.984 10.728 1.00 98.00 92 THR A O 1
ATOM 748 N N . GLY A 1 93 ? -9.017 -6.464 9.226 1.00 98.00 93 GLY A N 1
ATOM 749 C CA . GLY A 1 93 ? -10.179 -6.362 8.338 1.00 98.00 93 GLY A CA 1
ATOM 750 C C . GLY A 1 93 ? -9.931 -6.998 6.969 1.00 98.00 93 GLY A C 1
ATOM 751 O O . GLY A 1 93 ? -8.874 -7.593 6.761 1.00 98.00 93 GLY A O 1
ATOM 752 N N . PRO A 1 94 ? -10.869 -6.869 6.015 1.00 98.25 94 PRO A N 1
ATOM 753 C CA . PRO A 1 94 ? -10.665 -7.349 4.652 1.00 98.25 94 PRO A CA 1
ATOM 754 C C . PRO A 1 94 ? -9.475 -6.655 3.980 1.00 98.25 94 PRO A C 1
ATOM 756 O O . PRO A 1 94 ? -9.265 -5.449 4.151 1.00 98.25 94 PRO A O 1
ATOM 759 N N . GLY A 1 95 ? -8.718 -7.388 3.165 1.00 98.50 95 GLY A N 1
ATOM 760 C CA . GLY A 1 95 ? -7.506 -6.895 2.515 1.00 98.50 95 GLY A CA 1
ATOM 761 C C . GLY A 1 95 ? -7.750 -5.643 1.674 1.00 98.50 95 GLY A C 1
ATOM 762 O O . GLY A 1 95 ? -6.953 -4.704 1.712 1.00 98.50 95 GLY A O 1
ATOM 763 N N . HIS A 1 96 ? -8.878 -5.582 0.962 1.00 98.38 96 HIS A N 1
ATOM 764 C CA . HIS A 1 96 ? -9.222 -4.402 0.172 1.00 98.38 96 HIS A CA 1
ATOM 765 C C . HIS A 1 96 ? -9.470 -3.163 1.050 1.00 98.38 96 HIS A C 1
ATOM 767 O O . HIS A 1 96 ? -9.068 -2.064 0.678 1.00 98.38 96 HIS A O 1
ATOM 773 N N . ALA A 1 97 ? -10.072 -3.326 2.234 1.00 98.50 97 ALA A N 1
ATOM 774 C CA . ALA A 1 97 ? -10.319 -2.235 3.174 1.00 98.50 97 ALA A CA 1
ATOM 775 C C . ALA A 1 97 ? -9.015 -1.760 3.831 1.00 98.50 97 ALA A C 1
ATOM 777 O O . ALA A 1 97 ? -8.797 -0.556 3.972 1.00 98.50 97 ALA A O 1
ATOM 778 N N . LEU A 1 98 ? -8.115 -2.693 4.163 1.00 98.62 98 LEU A N 1
ATOM 779 C CA . LEU A 1 98 ? -6.770 -2.377 4.648 1.00 98.62 98 LEU A CA 1
ATOM 780 C C . LEU A 1 98 ? -5.987 -1.563 3.614 1.00 98.62 98 LEU A C 1
ATOM 782 O O . LEU A 1 98 ? -5.431 -0.516 3.946 1.00 98.62 98 LEU A O 1
ATOM 786 N N . LEU A 1 99 ? -5.986 -2.001 2.352 1.00 98.56 99 LEU A N 1
ATOM 787 C CA . LEU A 1 99 ? -5.317 -1.278 1.273 1.00 98.56 99 LEU A CA 1
ATOM 788 C C . LEU A 1 99 ? -5.984 0.075 1.000 1.00 98.56 99 LEU A C 1
ATOM 790 O O . LEU A 1 99 ? -5.287 1.059 0.752 1.00 98.56 99 LEU A O 1
ATOM 794 N N . ALA A 1 100 ? -7.314 0.156 1.079 1.00 98.38 100 ALA A N 1
ATOM 795 C CA . ALA A 1 100 ? -8.052 1.405 0.921 1.00 98.38 100 ALA A CA 1
ATOM 796 C C . ALA A 1 100 ? -7.645 2.427 1.989 1.00 98.38 100 ALA A C 1
ATOM 798 O O . ALA A 1 100 ? -7.356 3.573 1.654 1.00 98.38 100 ALA A O 1
ATOM 799 N N . TRP A 1 101 ? -7.549 2.003 3.251 1.00 98.31 101 TRP A N 1
ATOM 800 C CA . TRP A 1 101 ? -7.055 2.849 4.335 1.00 98.31 101 TRP A CA 1
ATOM 801 C C . TRP A 1 101 ? -5.608 3.296 4.094 1.00 98.31 101 TRP A C 1
ATOM 803 O O . TRP A 1 101 ? -5.348 4.497 4.063 1.00 98.31 101 TRP A O 1
ATOM 813 N N . LEU A 1 102 ? -4.684 2.359 3.850 1.00 97.88 102 LEU A N 1
ATOM 814 C CA . LEU A 1 102 ? -3.258 2.658 3.649 1.00 97.88 102 LEU A CA 1
ATOM 815 C C . LEU A 1 102 ? -2.988 3.562 2.442 1.00 97.88 102 LEU A C 1
ATOM 817 O O . LEU A 1 102 ? -2.053 4.358 2.465 1.00 97.88 102 LEU A O 1
ATOM 821 N N . SER A 1 103 ? -3.798 3.439 1.391 1.00 97.44 103 SER A N 1
ATOM 822 C CA . SER A 1 103 ? -3.702 4.279 0.197 1.00 97.44 103 SER A CA 1
ATOM 823 C C . SER A 1 103 ? -4.477 5.593 0.315 1.00 97.44 103 SER A C 1
ATOM 825 O O . SER A 1 103 ? -4.378 6.426 -0.582 1.00 97.44 103 SER A O 1
ATOM 827 N N . GLY A 1 104 ? -5.247 5.817 1.385 1.00 97.06 104 GLY A N 1
ATOM 828 C CA . GLY A 1 104 ? -6.083 7.011 1.552 1.00 97.06 104 GLY A CA 1
ATOM 829 C C . GLY A 1 104 ? -7.338 7.038 0.667 1.00 97.06 104 GLY A C 1
ATOM 830 O O . GLY A 1 104 ? -7.900 8.106 0.446 1.00 97.06 104 GLY A O 1
ATOM 831 N N . ARG A 1 105 ? -7.770 5.883 0.141 1.00 96.75 105 ARG A N 1
ATOM 832 C CA . ARG A 1 105 ? -8.967 5.706 -0.710 1.00 96.75 105 ARG A CA 1
ATOM 833 C C . ARG A 1 105 ? -10.166 5.124 0.046 1.00 96.75 105 ARG A C 1
ATOM 835 O O . ARG A 1 105 ? -11.212 4.869 -0.542 1.00 96.75 105 ARG A O 1
ATOM 842 N N . GLY A 1 106 ? -10.034 4.899 1.349 1.00 95.56 106 GLY A N 1
ATOM 843 C CA . GLY A 1 106 ? -11.125 4.440 2.198 1.00 95.56 106 GLY A CA 1
ATOM 844 C C . GLY A 1 106 ? -10.892 4.775 3.668 1.00 95.56 106 GLY A C 1
ATOM 845 O O . GLY A 1 106 ? -9.748 4.957 4.092 1.00 95.56 106 GLY A O 1
ATOM 846 N N . PRO A 1 107 ? -11.966 4.886 4.464 1.00 93.38 107 PRO A N 1
ATOM 847 C CA . PRO A 1 107 ? -11.848 5.190 5.878 1.00 93.38 107 PRO A CA 1
ATOM 848 C C . PRO A 1 107 ? -11.352 3.976 6.674 1.00 93.38 107 PRO A C 1
ATOM 850 O O . PRO A 1 107 ? -11.668 2.829 6.365 1.00 93.38 107 PRO A O 1
ATOM 853 N N . ALA A 1 108 ? -10.664 4.241 7.784 1.00 92.94 108 ALA A N 1
ATOM 854 C CA . ALA A 1 108 ? -10.297 3.218 8.766 1.00 92.94 108 ALA A CA 1
ATOM 855 C C . ALA A 1 108 ? -11.506 2.626 9.519 1.00 92.94 108 ALA A C 1
ATOM 857 O O . ALA A 1 108 ? -11.353 1.653 10.243 1.00 92.94 108 ALA A O 1
ATOM 858 N N . THR A 1 109 ? -12.710 3.191 9.377 1.00 90.06 109 THR A N 1
ATOM 859 C CA . THR A 1 109 ? -13.920 2.749 10.098 1.00 90.06 109 THR A CA 1
ATOM 860 C C . THR A 1 109 ? -14.394 1.352 9.707 1.00 90.06 109 THR A C 1
ATOM 862 O O . THR A 1 109 ? -15.209 0.774 10.415 1.00 90.06 109 THR A O 1
ATOM 865 N N . HIS A 1 110 ? -13.908 0.808 8.588 1.00 89.06 110 HIS A N 1
ATOM 866 C CA . HIS A 1 110 ? -14.163 -0.578 8.182 1.00 89.06 110 HIS A CA 1
ATOM 867 C C . HIS A 1 110 ? -13.147 -1.565 8.784 1.00 89.06 110 HIS A C 1
ATOM 869 O O . HIS A 1 110 ? -13.197 -2.755 8.478 1.00 89.06 110 HIS A O 1
ATOM 875 N N . LEU A 1 111 ? -12.213 -1.075 9.604 1.00 96.50 111 LEU A N 1
ATOM 876 C CA . LEU A 1 111 ? -11.169 -1.858 10.250 1.00 96.50 111 LEU A CA 1
ATOM 877 C C . LEU A 1 111 ? -11.428 -1.935 11.752 1.00 96.50 111 LEU A C 1
ATOM 879 O O . LEU A 1 111 ? -11.861 -0.971 12.385 1.00 96.50 111 LEU A O 1
ATOM 883 N N . VAL A 1 112 ? -11.105 -3.084 12.329 1.00 96.06 112 VAL A N 1
ATOM 884 C CA . VAL A 1 112 ? -11.047 -3.272 13.775 1.00 96.06 112 VAL A CA 1
ATOM 885 C C . VAL A 1 112 ? -9.668 -2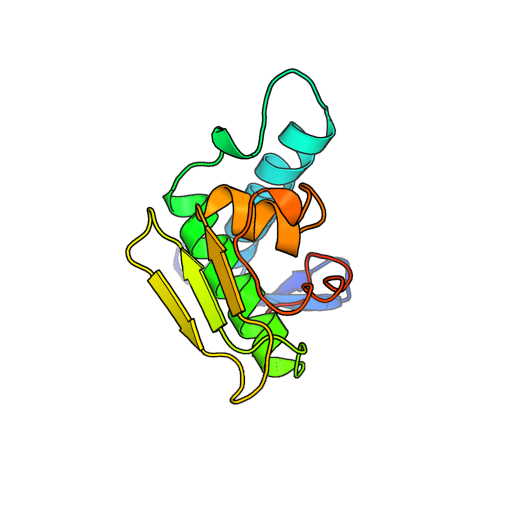.827 14.255 1.00 96.06 112 VAL A C 1
ATOM 887 O O . VAL A 1 112 ? -8.646 -3.328 13.778 1.00 96.06 112 VAL A O 1
ATOM 890 N N . SER A 1 113 ? -9.639 -1.877 15.190 1.00 94.00 113 SER A N 1
ATOM 891 C CA . SER A 1 113 ? -8.408 -1.365 15.794 1.00 94.00 113 SER A CA 1
ATOM 892 C C . SER A 1 113 ? -8.663 -0.755 17.168 1.00 94.00 113 SER A C 1
ATOM 894 O O . SER A 1 113 ? -9.572 0.065 17.309 1.00 94.00 113 SER A O 1
ATOM 896 N N . GLU A 1 114 ? -7.800 -1.056 18.135 1.00 82.25 114 GLU A N 1
ATOM 897 C CA . GLU A 1 114 ? -7.703 -0.336 19.406 1.00 82.25 114 GLU A CA 1
ATOM 898 C C . GLU A 1 114 ? -6.214 -0.167 19.771 1.00 82.25 114 GLU A C 1
ATOM 900 O O . GLU A 1 114 ? -5.492 -1.168 19.792 1.00 82.25 114 GLU A O 1
ATOM 905 N N . PRO A 1 115 ? -5.698 1.053 20.045 1.00 89.31 115 PRO A N 1
ATOM 906 C CA . PRO A 1 115 ? -6.316 2.380 19.907 1.00 89.31 115 PRO A CA 1
ATOM 907 C C . PRO A 1 115 ? -6.552 2.797 18.436 1.00 89.31 115 PRO A C 1
ATOM 909 O O . PRO A 1 115 ? -6.398 2.003 17.512 1.00 89.31 115 PRO A O 1
ATOM 912 N N . ARG A 1 116 ? -6.951 4.058 18.211 1.00 91.50 116 ARG A N 1
ATOM 913 C CA . 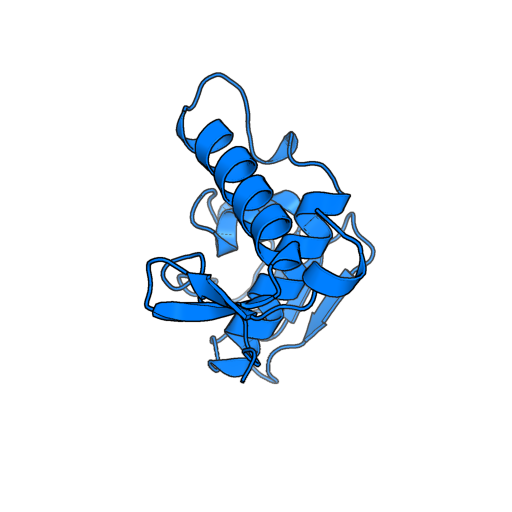ARG A 1 116 ? -7.194 4.633 16.873 1.00 91.50 116 ARG A CA 1
ATOM 914 C C . ARG A 1 116 ? -5.964 4.497 15.964 1.00 91.50 116 ARG A C 1
ATOM 916 O O . ARG A 1 116 ? -4.858 4.830 16.382 1.00 91.50 116 ARG A O 1
ATOM 923 N N . LEU A 1 117 ? -6.186 4.098 14.708 1.00 95.00 117 LEU A N 1
ATOM 924 C CA . LEU A 1 117 ? -5.134 4.020 13.691 1.00 95.00 117 LEU A CA 1
ATOM 925 C C . LEU A 1 117 ? -4.508 5.394 13.380 1.00 95.00 117 LEU A C 1
ATOM 927 O O . LEU A 1 117 ? -5.236 6.390 13.298 1.00 95.00 117 LEU A O 1
ATOM 931 N N . PRO A 1 118 ? -3.179 5.461 13.168 1.00 94.00 118 PRO A N 1
ATOM 932 C CA . PRO A 1 118 ? -2.518 6.668 12.684 1.00 94.00 118 PRO A CA 1
ATOM 933 C C . PRO A 1 118 ? -2.940 6.996 11.245 1.00 94.00 118 PRO A C 1
ATOM 935 O O . PRO A 1 118 ? -3.404 6.134 10.497 1.00 94.00 118 PRO A O 1
ATOM 938 N N . THR A 1 119 ? -2.727 8.243 10.830 1.00 94.88 119 THR A N 1
ATOM 939 C CA . THR A 1 119 ? -2.897 8.651 9.430 1.00 94.88 119 THR A CA 1
ATOM 940 C C . THR A 1 119 ? -1.740 8.102 8.588 1.00 94.88 119 THR A C 1
ATOM 942 O O . THR A 1 119 ? -0.589 8.430 8.893 1.00 94.88 119 THR A O 1
ATOM 945 N N . PRO A 1 120 ? -1.998 7.298 7.538 1.00 95.00 120 PRO A N 1
ATOM 946 C CA . PRO A 1 120 ? -0.954 6.856 6.619 1.00 95.00 120 PRO A CA 1
ATOM 947 C C . PRO A 1 120 ? -0.268 8.041 5.919 1.00 95.00 120 PRO A C 1
ATOM 949 O O . PRO A 1 120 ? -0.912 9.066 5.676 1.00 95.00 120 PRO A O 1
ATOM 952 N N . PRO A 1 121 ? 1.030 7.930 5.581 1.00 94.50 121 PRO A N 1
ATOM 953 C CA . PRO A 1 121 ? 1.713 8.937 4.775 1.00 94.50 121 PRO A CA 1
ATOM 954 C C . PRO A 1 121 ? 1.132 9.000 3.356 1.00 94.50 121 PRO A C 1
ATOM 956 O O . PRO A 1 121 ? 0.319 8.167 2.953 1.00 94.50 121 PRO A O 1
ATOM 959 N N . THR A 1 122 ? 1.586 9.973 2.563 1.00 93.75 122 THR A N 1
ATOM 960 C CA . THR A 1 122 ? 1.237 10.038 1.141 1.00 93.75 122 THR A CA 1
ATOM 961 C C . THR A 1 122 ? 1.606 8.740 0.429 1.00 93.75 122 THR A C 1
ATOM 963 O O . THR A 1 122 ? 2.720 8.231 0.548 1.00 93.75 122 THR A O 1
ATOM 966 N N . TRP A 1 123 ? 0.649 8.216 -0.330 1.00 94.38 123 TRP A N 1
ATOM 967 C CA . TRP A 1 123 ? 0.759 6.944 -1.027 1.00 94.38 123 TRP A CA 1
ATOM 968 C C . TRP A 1 123 ? 0.619 7.152 -2.545 1.00 94.38 123 TRP A C 1
ATOM 970 O O . TRP A 1 123 ? -0.213 7.964 -2.962 1.00 94.38 123 TRP A O 1
ATOM 980 N N . PRO A 1 124 ? 1.362 6.408 -3.384 1.00 92.50 124 PRO A N 1
ATOM 981 C CA . PRO A 1 124 ? 2.348 5.396 -3.010 1.00 92.50 124 PRO A CA 1
ATOM 982 C C . PRO A 1 124 ? 3.710 5.995 -2.638 1.00 92.50 124 PRO A C 1
ATOM 984 O O . PRO A 1 124 ? 4.139 7.007 -3.189 1.00 92.50 124 PRO A O 1
ATOM 987 N N . LEU A 1 125 ? 4.420 5.316 -1.739 1.00 91.94 125 LEU A N 1
ATOM 988 C CA . LEU A 1 125 ? 5.819 5.605 -1.421 1.00 91.94 125 LEU A CA 1
ATOM 989 C C . LEU A 1 125 ? 6.764 4.810 -2.342 1.00 91.94 125 LEU A C 1
ATOM 991 O O . LEU A 1 125 ? 6.377 3.750 -2.840 1.00 91.94 125 LEU A O 1
ATOM 995 N N . PRO A 1 126 ? 8.008 5.277 -2.569 1.00 90.81 126 PRO A N 1
ATOM 996 C CA . PRO A 1 126 ? 9.016 4.485 -3.266 1.00 90.81 126 PRO A CA 1
ATOM 997 C C . PRO A 1 126 ? 9.278 3.160 -2.529 1.00 90.81 126 PRO A C 1
ATOM 999 O O . PRO A 1 126 ? 9.521 3.205 -1.315 1.00 90.81 126 PRO A O 1
ATOM 1002 N N . PRO A 1 127 ? 9.271 2.013 -3.235 1.00 88.38 127 PRO A N 1
ATOM 1003 C CA . PRO A 1 127 ? 9.443 0.696 -2.627 1.00 88.38 127 PRO A CA 1
ATOM 1004 C C . PRO A 1 127 ? 10.761 0.606 -1.858 1.00 88.38 127 PRO A C 1
ATOM 1006 O O . PRO A 1 127 ? 11.756 1.242 -2.216 1.00 88.38 127 PRO A O 1
ATOM 1009 N N . THR A 1 128 ? 10.761 -0.132 -0.748 1.00 88.81 128 THR A N 1
ATOM 1010 C CA . THR A 1 128 ? 11.926 -0.252 0.142 1.00 88.81 128 THR A CA 1
ATOM 1011 C C . THR A 1 128 ? 12.134 -1.705 0.595 1.00 88.81 128 THR A C 1
ATOM 1013 O O . THR A 1 128 ? 11.173 -2.312 1.062 1.00 88.81 128 THR A O 1
ATOM 1016 N N . PRO A 1 129 ? 13.360 -2.266 0.492 1.00 83.38 129 PRO A N 1
ATOM 1017 C CA . PRO A 1 129 ? 14.559 -1.643 -0.075 1.00 83.38 129 PRO A CA 1
ATOM 1018 C C . PRO A 1 129 ? 14.387 -1.354 -1.572 1.00 83.38 129 PRO A C 1
ATOM 1020 O O . PRO A 1 129 ? 13.765 -2.121 -2.302 1.00 83.38 129 PRO A O 1
ATOM 1023 N N . GLY A 1 130 ? 14.893 -0.202 -2.010 1.00 85.00 130 GLY A N 1
ATOM 1024 C CA . GLY A 1 130 ? 14.893 0.155 -3.426 1.00 85.00 130 GLY A CA 1
ATOM 1025 C C . GLY A 1 130 ? 15.916 -0.666 -4.213 1.00 85.00 130 GLY A C 1
ATOM 1026 O O . GLY A 1 130 ? 16.706 -1.420 -3.646 1.00 85.00 130 GLY A O 1
ATOM 1027 N N . TRP A 1 131 ? 15.938 -0.478 -5.531 1.00 88.81 131 TRP A N 1
ATOM 1028 C CA . TRP A 1 131 ? 16.973 -1.050 -6.390 1.00 88.81 131 TRP A CA 1
ATOM 1029 C C . TRP A 1 131 ? 18.120 -0.058 -6.577 1.00 88.81 131 TRP A C 1
ATOM 1031 O O . TRP A 1 131 ? 17.888 1.116 -6.878 1.00 88.81 131 TRP A O 1
ATOM 1041 N N . THR A 1 132 ? 19.348 -0.543 -6.416 1.00 75.81 132 THR A N 1
ATOM 1042 C CA . THR A 1 132 ? 20.593 0.193 -6.687 1.00 75.81 132 THR A CA 1
ATOM 1043 C C . THR A 1 132 ? 21.152 -0.173 -8.052 1.00 75.81 132 THR A C 1
ATOM 1045 O O . THR A 1 132 ? 21.284 -1.395 -8.292 1.00 75.81 132 THR A O 1
#

Foldseek 3Di:
DPPVQQQPWDADPVGAIGGNVCVVLVVVVCCLLVVLVVVPPRHLVNDDPVNLVVLCVQQLQQCLVVPNQDQKEEAPVNRDIDGRHPHDDYWYAHSSQVSCQQQVNHDSPRIDIPPDHDRHDHPDDAGPPGDD

Solvent-accessible surface area (backbone atoms only — not comparable to full-atom values): 7680 Å² total; per-residue (Å²): 130,64,80,87,52,37,72,43,74,41,71,46,96,89,68,52,48,38,35,47,56,53,51,56,58,51,52,50,50,52,52,62,50,48,44,35,72,66,64,77,82,47,47,58,88,70,58,50,68,72,54,43,52,52,52,43,54,51,50,48,43,31,35,45,79,63,69,50,74,40,11,33,42,36,23,76,78,66,88,42,71,48,80,58,44,102,63,62,20,40,43,35,30,45,45,43,53,52,45,20,28,54,56,71,75,39,67,63,84,75,41,52,54,68,55,80,76,70,85,62,68,82,57,86,66,80,59,48,85,65,61,132

Organism: Streptomyces bingchenggensis (strain BCW-1) (NCBI:txid749414)

Radius of gyration: 15.43 Å; Cα contacts (8 Å, |Δi|>4): 198; chains: 1; bounding box: 40×26×45 Å

Mean predicted aligned error: 3.22 Å

Sequence (132 aa):
MPTERWPTLVTALAGWRHPAWYTLHRARRELETHHVDLNLGYTTTDWSTSYVIWALDDTIATLTARDFPIARIEATDLDRSWTLAPTVPAATGPGHALLAWLSGRGPATHLVSEPRLPTPPTWPLPPTPGWT

Secondary structure (DSSP, 8-state):
--GGGTT-EEE-TTS-EEETTHHHHHHHHHHHHHHHHTTSS--GGGS-HHHHHHHHHHHHHHHHTTT-S-SEEEETTTTEEEE--SSS-EEEE-HHHHHHHHHTSS-GGGSB-SSPPPPPPSSSPPPSS---

pLDDT: mean 94.95, std 4.15, range [75.81, 98.62]

InterPro domains:
  IPR036527 SCP2 sterol-binding domain superfamily [SSF55718] (83-123)